Protein AF-A0AA88I809-F1 (afdb_monomer_lite)

Foldseek 3Di:
DDDPPVPVVVVVVVVVVVVVVVVVVVVVVVVVVVVVVVCCVPVVCVVVVVLVVQLVVQLVCCPPPVPDDDDSVVSSVVSPDPDDDPVVVVVVPDDPDPDDDD

Secondary structure (DSSP, 8-state):
---THHHHHHHHHHHHHHHHHHHHHHHHHHHHHHHHHHHHHHHHHHHHHHHHHHHHHHHHHHHHHS-SSS-HHHHHHHHH--SPP-HHHHHHT---------

Organism: Artemia franciscana (NCBI:txid6661)

Structure (mmCIF, N/CA/C/O backbone):
data_AF-A0AA88I809-F1
#
_entry.id   AF-A0AA88I809-F1
#
loop_
_atom_site.group_PDB
_atom_site.id
_atom_site.type_symbol
_atom_site.label_atom_id
_atom_site.label_alt_id
_atom_site.label_comp_id
_atom_site.label_asym_id
_atom_site.label_entity_id
_atom_site.label_seq_id
_atom_site.pdbx_PDB_ins_code
_atom_site.Cartn_x
_atom_site.Cartn_y
_atom_site.Cartn_z
_atom_site.occupancy
_atom_site.B_iso_or_equiv
_atom_site.auth_seq_id
_atom_site.auth_comp_id
_atom_site.auth_asym_id
_atom_site.auth_atom_id
_atom_site.pdbx_PDB_model_num
ATOM 1 N N . MET A 1 1 ? 29.921 -5.746 -65.500 1.00 41.09 1 MET A N 1
ATOM 2 C CA . MET A 1 1 ? 30.428 -5.912 -64.126 1.00 41.09 1 MET A CA 1
ATOM 3 C C . MET A 1 1 ? 30.145 -4.595 -63.419 1.00 41.09 1 MET A C 1
ATOM 5 O O . MET A 1 1 ? 30.810 -3.615 -63.719 1.00 41.09 1 MET A O 1
ATOM 9 N N . ILE A 1 2 ? 29.035 -4.519 -62.681 1.00 50.19 2 ILE A N 1
ATOM 10 C CA . ILE A 1 2 ? 28.600 -3.300 -61.972 1.00 50.19 2 ILE A CA 1
ATOM 11 C C . ILE A 1 2 ? 29.292 -3.317 -60.597 1.00 50.19 2 ILE A C 1
ATOM 13 O O . ILE A 1 2 ? 29.376 -4.405 -60.027 1.00 50.19 2 ILE A O 1
ATOM 17 N N . PRO A 1 3 ? 29.835 -2.199 -60.082 1.00 55.03 3 PRO A N 1
ATOM 18 C CA . PRO A 1 3 ? 30.629 -2.219 -58.854 1.00 55.03 3 PRO A CA 1
ATOM 19 C C . PRO A 1 3 ? 29.765 -2.504 -57.614 1.00 55.03 3 PRO A C 1
ATOM 21 O O . PRO A 1 3 ? 28.703 -1.909 -57.449 1.00 55.03 3 PRO A O 1
ATOM 24 N N . GLU A 1 4 ? 30.267 -3.365 -56.727 1.00 60.66 4 GLU A N 1
ATOM 25 C CA . GLU A 1 4 ? 29.741 -3.778 -55.404 1.00 60.66 4 GLU A CA 1
ATOM 26 C C . GLU A 1 4 ? 29.606 -2.638 -54.361 1.00 60.66 4 GLU A C 1
ATOM 28 O O . GLU A 1 4 ? 29.417 -2.877 -53.172 1.00 60.66 4 GLU A O 1
ATOM 33 N N . GLU A 1 5 ? 29.701 -1.372 -54.769 1.00 58.56 5 GLU A N 1
ATOM 34 C CA . GLU A 1 5 ? 29.817 -0.227 -53.853 1.00 58.56 5 GLU A CA 1
ATOM 35 C C . GLU A 1 5 ? 28.507 0.094 -53.106 1.00 58.56 5 GLU A C 1
ATOM 37 O O . GLU A 1 5 ? 28.514 0.617 -51.994 1.00 58.56 5 GLU A O 1
ATOM 42 N N . HIS A 1 6 ? 27.361 -0.271 -53.689 1.00 57.66 6 HIS A N 1
ATOM 43 C CA . HIS A 1 6 ? 26.043 0.018 -53.116 1.00 57.66 6 HIS A CA 1
ATOM 44 C C . HIS A 1 6 ? 25.680 -0.847 -51.898 1.00 57.66 6 HIS A C 1
ATOM 46 O O . HIS A 1 6 ? 24.825 -0.437 -51.112 1.00 57.66 6 HIS A O 1
ATOM 52 N N . SER A 1 7 ? 26.314 -2.011 -51.713 1.00 63.19 7 SER A N 1
ATOM 53 C CA . SER A 1 7 ? 25.979 -2.928 -50.611 1.00 63.19 7 SER A CA 1
ATOM 54 C C . SER A 1 7 ? 26.507 -2.432 -49.260 1.00 63.19 7 SER A C 1
ATOM 56 O O . SER A 1 7 ? 25.787 -2.469 -48.265 1.00 63.19 7 SER A O 1
ATOM 58 N N . GLY A 1 8 ? 27.730 -1.891 -49.224 1.00 71.69 8 GLY A N 1
ATOM 59 C CA . GLY A 1 8 ? 28.369 -1.460 -47.973 1.00 71.69 8 GLY A CA 1
ATOM 60 C C . GLY A 1 8 ? 27.732 -0.219 -47.340 1.00 71.69 8 GLY A C 1
ATOM 61 O O . GLY A 1 8 ? 27.717 -0.080 -46.121 1.00 71.69 8 GLY A O 1
ATOM 62 N N . LEU A 1 9 ? 27.151 0.670 -48.152 1.00 72.69 9 LEU A N 1
ATOM 63 C CA . LEU A 1 9 ? 26.453 1.858 -47.649 1.00 72.69 9 LEU A CA 1
ATOM 64 C C . LEU A 1 9 ? 25.129 1.501 -46.968 1.00 72.69 9 LEU A C 1
ATOM 66 O O . LEU A 1 9 ? 24.786 2.096 -45.950 1.00 72.69 9 LEU A O 1
ATOM 70 N N . ALA A 1 10 ? 24.394 0.527 -47.508 1.00 78.25 10 ALA A N 1
ATOM 71 C CA . ALA A 1 10 ? 23.147 0.065 -46.908 1.00 78.25 10 ALA A CA 1
ATOM 72 C C . ALA A 1 10 ? 23.398 -0.600 -45.546 1.00 78.25 10 ALA A C 1
ATOM 74 O O . ALA A 1 10 ? 22.678 -0.332 -44.589 1.00 78.25 10 ALA A O 1
ATOM 75 N N . GLU A 1 11 ? 24.454 -1.406 -45.447 1.00 78.50 11 GLU A N 1
ATOM 76 C CA . GLU A 1 11 ? 24.849 -2.078 -44.208 1.00 78.50 11 GLU A CA 1
ATOM 77 C C . GLU A 1 11 ? 25.323 -1.080 -43.140 1.00 78.50 11 GLU A C 1
ATOM 79 O O . GLU A 1 11 ? 24.888 -1.158 -41.995 1.00 78.50 11 GLU A O 1
ATOM 84 N N . ALA A 1 12 ? 26.098 -0.059 -43.526 1.00 78.12 12 ALA A N 1
ATOM 85 C CA . ALA A 1 12 ? 26.517 1.009 -42.616 1.00 78.12 12 ALA A CA 1
ATOM 86 C C . ALA A 1 12 ? 25.346 1.877 -42.113 1.00 78.12 12 ALA A C 1
ATOM 88 O O . ALA A 1 12 ? 25.343 2.305 -40.960 1.00 78.12 12 ALA A O 1
ATOM 89 N N . ILE A 1 13 ? 24.342 2.144 -42.959 1.00 78.25 13 ILE A N 1
ATOM 90 C CA . ILE A 1 13 ? 23.131 2.882 -42.559 1.00 78.25 13 ILE A CA 1
ATOM 91 C C . ILE A 1 13 ? 22.293 2.057 -41.574 1.00 78.25 13 ILE A C 1
ATOM 93 O O . ILE A 1 13 ? 21.773 2.614 -40.607 1.00 78.25 13 ILE A O 1
ATOM 97 N N . LEU A 1 14 ? 22.172 0.746 -41.803 1.00 78.31 14 LEU A N 1
ATOM 98 C CA . LEU A 1 14 ? 21.466 -0.164 -40.899 1.00 78.31 14 LEU A CA 1
ATOM 99 C C . LEU A 1 14 ? 22.172 -0.267 -39.539 1.00 78.31 14 LEU A C 1
ATOM 101 O O . LEU A 1 14 ? 21.514 -0.121 -38.513 1.00 78.31 14 LEU A O 1
ATOM 105 N N . ASP A 1 15 ? 23.498 -0.424 -39.528 1.00 78.12 15 ASP A N 1
ATOM 106 C CA . ASP A 1 15 ? 24.306 -0.511 -38.303 1.00 78.12 15 ASP A CA 1
ATOM 107 C C . ASP A 1 15 ? 24.260 0.792 -37.481 1.00 78.12 15 ASP A C 1
ATOM 109 O O . ASP A 1 15 ? 24.056 0.781 -36.265 1.00 78.12 15 ASP A O 1
ATOM 113 N N . LEU A 1 16 ? 24.334 1.948 -38.155 1.00 77.44 16 LEU A N 1
ATOM 114 C CA . LEU A 1 16 ? 24.177 3.258 -37.518 1.00 77.44 16 LEU A CA 1
ATOM 115 C C . LEU A 1 16 ? 22.780 3.432 -36.896 1.00 77.44 16 LEU A C 1
ATOM 117 O O . LEU A 1 16 ? 22.653 3.993 -35.803 1.00 77.44 16 LEU A O 1
ATOM 121 N N . GLY A 1 17 ? 21.739 2.949 -37.581 1.00 73.12 17 GLY A N 1
ATOM 122 C CA . GLY A 1 17 ? 20.364 2.945 -37.084 1.00 73.12 17 GLY A CA 1
ATOM 123 C C . GLY A 1 17 ? 20.215 2.105 -35.816 1.00 73.12 17 GLY A C 1
ATOM 124 O O . GLY A 1 17 ? 19.732 2.615 -34.805 1.00 73.12 17 GLY A O 1
ATOM 125 N N . SER A 1 18 ? 20.712 0.865 -35.833 1.00 74.31 18 SER A N 1
ATOM 126 C CA . SER A 1 18 ? 20.676 -0.040 -34.676 1.00 74.31 18 SER A CA 1
ATOM 127 C C . SER A 1 18 ? 21.429 0.518 -33.470 1.00 74.31 18 SER A C 1
ATOM 129 O O . SER A 1 18 ? 20.891 0.533 -32.365 1.00 74.31 18 SER A O 1
ATOM 131 N N . ASN A 1 19 ? 22.625 1.072 -33.677 1.00 74.81 19 ASN A N 1
ATOM 132 C CA . ASN A 1 19 ? 23.397 1.699 -32.606 1.00 74.81 19 ASN A CA 1
ATOM 133 C C . ASN A 1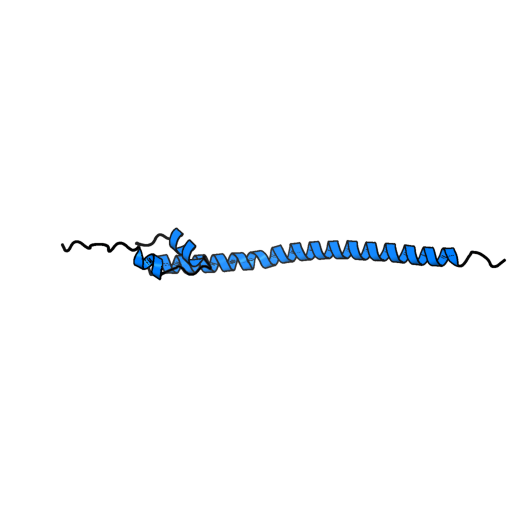 19 ? 22.620 2.868 -31.969 1.00 74.81 19 ASN A C 1
ATOM 135 O O . ASN A 1 19 ? 22.513 2.973 -30.748 1.00 74.81 19 ASN A O 1
ATOM 139 N N . THR A 1 20 ? 22.001 3.716 -32.796 1.00 79.12 20 THR A N 1
ATOM 140 C CA . THR A 1 20 ? 21.220 4.872 -32.328 1.00 79.12 20 THR A CA 1
ATOM 141 C C . THR A 1 20 ? 20.001 4.445 -31.504 1.00 79.12 20 THR A C 1
ATOM 143 O O . THR A 1 20 ? 19.711 5.051 -30.469 1.00 79.12 20 THR A O 1
ATOM 146 N N . GLU A 1 21 ? 19.300 3.391 -31.922 1.00 80.69 21 GLU A N 1
ATOM 147 C CA . GLU A 1 21 ? 18.160 2.839 -31.184 1.00 80.69 21 GLU A CA 1
ATOM 148 C C . GLU A 1 21 ? 18.572 2.286 -29.814 1.00 80.69 21 GLU A C 1
ATOM 150 O O . GLU A 1 21 ? 17.894 2.550 -28.817 1.00 80.69 21 GLU A O 1
ATOM 155 N N . GLU A 1 22 ? 19.706 1.589 -29.729 1.00 85.50 22 GLU A N 1
ATOM 156 C CA . GLU A 1 22 ? 20.236 1.063 -28.466 1.00 85.50 22 GLU A CA 1
ATOM 157 C C . GLU A 1 22 ? 20.573 2.181 -27.466 1.00 85.50 22 GLU A C 1
ATOM 159 O O . GLU A 1 22 ? 20.199 2.098 -26.290 1.00 85.50 22 GLU A O 1
ATOM 164 N N . TRP A 1 23 ? 21.198 3.275 -27.920 1.00 81.81 23 TRP A N 1
ATOM 165 C CA . TRP A 1 23 ? 21.464 4.446 -27.072 1.00 81.81 23 TRP A CA 1
ATOM 166 C C . TRP A 1 23 ? 20.186 5.107 -26.563 1.00 81.81 23 TRP A C 1
ATOM 168 O O . TRP A 1 23 ? 20.103 5.474 -25.386 1.00 81.81 23 TRP A O 1
ATOM 178 N N . ILE A 1 24 ? 19.177 5.244 -27.428 1.00 87.44 24 ILE A N 1
ATOM 179 C CA . ILE A 1 24 ? 17.880 5.816 -27.053 1.00 87.44 24 ILE A CA 1
ATOM 180 C C . ILE A 1 24 ? 17.208 4.940 -25.995 1.00 87.44 24 ILE A C 1
ATOM 182 O O . ILE A 1 24 ? 16.698 5.465 -25.001 1.00 87.44 24 ILE A O 1
ATOM 186 N N . GLN A 1 25 ? 17.226 3.616 -26.164 1.00 87.31 25 GLN A N 1
ATOM 187 C CA . GLN A 1 25 ? 16.662 2.692 -25.181 1.00 87.31 25 GLN A CA 1
ATOM 188 C C . GLN A 1 25 ? 17.393 2.773 -23.839 1.00 87.31 25 GLN A C 1
ATOM 190 O O . GLN A 1 25 ? 16.741 2.845 -22.794 1.00 87.31 25 GLN A O 1
ATOM 195 N N . PHE A 1 26 ? 18.727 2.822 -23.853 1.00 87.44 26 PHE A N 1
ATOM 196 C CA . PHE A 1 26 ? 19.536 2.948 -22.644 1.00 87.44 26 PHE A CA 1
ATOM 197 C C . PHE A 1 26 ? 19.240 4.245 -21.875 1.00 87.44 26 PHE A C 1
ATOM 199 O O . PHE A 1 26 ? 18.958 4.204 -20.673 1.00 87.44 26 PHE A O 1
ATOM 206 N N . GLU A 1 27 ? 19.243 5.395 -22.554 1.00 90.56 27 GLU A N 1
ATOM 207 C CA . GLU A 1 27 ? 18.948 6.678 -21.905 1.00 90.56 27 GLU A CA 1
ATOM 208 C C . GLU A 1 27 ? 17.486 6.772 -21.447 1.00 90.56 27 GLU A C 1
ATOM 210 O O . GLU A 1 27 ? 17.211 7.282 -20.360 1.00 90.56 27 GLU A O 1
ATOM 215 N N . THR A 1 28 ? 16.544 6.190 -22.193 1.00 88.56 28 THR A N 1
ATOM 216 C CA . THR A 1 28 ? 15.134 6.122 -21.774 1.00 88.56 28 THR A CA 1
ATOM 217 C C . THR A 1 28 ? 14.964 5.271 -20.516 1.00 88.56 28 THR A C 1
ATOM 219 O O . THR A 1 28 ? 14.296 5.693 -19.570 1.00 88.56 28 THR A O 1
ATOM 222 N N . ALA A 1 29 ? 15.600 4.097 -20.453 1.00 90.19 29 ALA A N 1
ATOM 223 C CA . ALA A 1 29 ? 15.550 3.221 -19.283 1.00 90.19 29 ALA A CA 1
ATOM 224 C C . ALA A 1 29 ? 16.151 3.897 -18.039 1.00 90.19 29 ALA A C 1
ATOM 226 O O . ALA A 1 29 ? 15.602 3.811 -16.936 1.00 90.19 29 ALA A O 1
ATOM 227 N N . LYS A 1 30 ? 17.254 4.627 -18.218 1.00 92.00 30 LYS A N 1
ATOM 228 C CA . LYS A 1 30 ? 17.906 5.404 -17.161 1.00 92.00 30 LYS A CA 1
ATOM 229 C C . LYS A 1 30 ? 17.036 6.568 -16.682 1.00 92.00 30 LYS A C 1
ATOM 231 O O . LYS A 1 30 ? 16.860 6.732 -15.474 1.00 92.00 30 LYS A O 1
ATOM 236 N N . ALA A 1 31 ? 16.447 7.333 -17.599 1.00 91.50 31 ALA A N 1
ATOM 237 C CA . ALA A 1 31 ? 15.533 8.423 -17.269 1.00 91.50 31 ALA A CA 1
ATOM 238 C C . ALA A 1 31 ? 14.283 7.918 -16.527 1.00 91.50 31 ALA A C 1
ATOM 240 O O . ALA A 1 31 ? 13.887 8.507 -15.519 1.00 91.50 31 ALA A O 1
ATOM 241 N N . LEU A 1 32 ? 13.708 6.791 -16.964 1.00 93.25 32 LEU A N 1
ATOM 242 C CA . LEU A 1 32 ? 12.569 6.148 -16.302 1.00 93.25 32 LEU A CA 1
ATOM 243 C C . LEU A 1 32 ? 12.912 5.742 -14.863 1.00 93.25 32 LEU A C 1
ATOM 245 O O . LEU A 1 32 ? 12.125 5.988 -13.950 1.00 93.25 32 LEU A O 1
ATOM 249 N N . LYS A 1 33 ? 14.097 5.159 -14.644 1.00 94.19 33 LYS A N 1
ATOM 250 C CA . LYS A 1 33 ? 14.554 4.764 -13.306 1.00 94.19 33 LYS A CA 1
ATOM 251 C C . LYS A 1 33 ? 14.657 5.966 -12.363 1.00 94.19 33 LYS A C 1
ATOM 253 O O . LYS A 1 33 ? 14.143 5.912 -11.249 1.00 94.19 33 LYS A O 1
ATOM 258 N N . ILE A 1 34 ? 15.258 7.063 -12.821 1.00 93.81 34 ILE A N 1
ATOM 259 C CA . ILE A 1 34 ? 15.390 8.297 -12.030 1.00 93.81 34 ILE A CA 1
ATOM 260 C C . ILE A 1 34 ? 14.008 8.884 -11.715 1.00 93.81 34 ILE A C 1
ATOM 262 O O . ILE A 1 34 ? 13.725 9.234 -10.570 1.00 93.81 34 ILE A O 1
ATOM 266 N N . ALA A 1 35 ? 13.123 8.953 -12.713 1.00 92.62 35 ALA A N 1
ATOM 267 C CA . ALA A 1 35 ? 11.764 9.448 -12.527 1.00 92.62 35 ALA A CA 1
ATOM 268 C C . ALA A 1 35 ? 10.973 8.592 -11.525 1.00 92.62 35 ALA A C 1
ATOM 270 O O . ALA A 1 35 ? 10.260 9.138 -10.684 1.00 92.62 35 ALA A O 1
ATOM 271 N N . HIS A 1 36 ? 11.130 7.267 -11.575 1.00 93.19 36 HIS A N 1
ATOM 272 C CA . HIS A 1 36 ? 10.518 6.347 -10.622 1.00 93.19 36 HIS A CA 1
ATOM 273 C C . HIS A 1 36 ? 11.012 6.593 -9.191 1.00 93.19 36 HIS A C 1
ATOM 275 O O . HIS A 1 36 ? 10.196 6.754 -8.286 1.00 93.19 36 HIS A O 1
ATOM 281 N N . GLU A 1 37 ? 12.327 6.679 -8.979 1.00 93.88 37 GLU A N 1
ATOM 282 C CA . GLU A 1 37 ? 12.908 6.938 -7.656 1.00 93.88 37 GLU A CA 1
ATOM 283 C C . GLU A 1 37 ? 12.425 8.274 -7.069 1.00 93.88 37 GLU A C 1
ATOM 285 O O . GLU A 1 37 ? 12.061 8.350 -5.894 1.00 93.88 37 GLU A O 1
ATOM 290 N N . GLU A 1 38 ? 12.359 9.323 -7.888 1.00 93.94 38 GLU A N 1
ATOM 291 C CA . GLU A 1 38 ? 11.867 10.637 -7.469 1.00 93.94 38 GLU A CA 1
ATOM 292 C C . GLU A 1 38 ? 10.359 10.649 -7.194 1.00 93.94 38 GLU A C 1
ATOM 294 O O . GLU A 1 38 ? 9.913 11.262 -6.221 1.00 93.94 38 GLU A O 1
ATOM 299 N N . ALA A 1 39 ? 9.568 9.951 -8.012 1.00 89.94 39 ALA A N 1
ATOM 300 C CA . ALA A 1 39 ? 8.137 9.792 -7.785 1.00 89.94 39 ALA A CA 1
ATOM 301 C C . ALA A 1 39 ? 7.868 9.043 -6.476 1.00 89.94 39 ALA A C 1
ATOM 303 O O . ALA A 1 39 ? 7.035 9.481 -5.690 1.00 89.94 39 ALA A O 1
ATOM 304 N N . VAL A 1 40 ? 8.613 7.972 -6.190 1.00 86.38 40 VAL A N 1
ATOM 305 C CA . VAL A 1 40 ? 8.517 7.237 -4.923 1.00 86.38 40 VAL A CA 1
ATOM 306 C C . VAL A 1 40 ? 8.864 8.148 -3.746 1.00 86.38 40 VAL A C 1
ATOM 308 O O . VAL A 1 40 ? 8.059 8.281 -2.829 1.00 86.38 40 VAL A O 1
ATOM 311 N N . LYS A 1 41 ? 10.002 8.853 -3.775 1.00 86.31 41 LYS A N 1
ATOM 312 C CA . LYS A 1 41 ? 10.389 9.768 -2.683 1.00 86.31 41 LYS A CA 1
ATOM 313 C C . LYS A 1 41 ? 9.341 10.844 -2.411 1.00 86.31 41 LYS A C 1
ATOM 315 O O . LYS A 1 41 ? 9.126 11.199 -1.257 1.00 86.31 41 LYS A O 1
ATOM 320 N N . LYS A 1 42 ? 8.709 11.375 -3.462 1.00 85.12 42 LYS A N 1
ATOM 321 C CA . LYS A 1 42 ? 7.726 12.456 -3.338 1.00 85.12 42 LYS A CA 1
ATOM 322 C C . LYS A 1 42 ? 6.352 11.945 -2.944 1.00 85.12 42 LYS A C 1
ATOM 324 O O . LYS A 1 42 ? 5.748 12.546 -2.074 1.00 85.12 42 LYS A O 1
ATOM 329 N N . LEU A 1 43 ? 5.859 10.864 -3.548 1.00 82.69 43 LEU A N 1
ATOM 330 C CA . LEU A 1 43 ? 4.479 10.390 -3.384 1.00 82.69 43 LEU A CA 1
ATOM 331 C C . LEU A 1 43 ? 4.288 9.482 -2.165 1.00 82.69 43 LEU A C 1
ATOM 333 O O . LEU A 1 43 ? 3.223 9.496 -1.549 1.00 82.69 43 LEU A O 1
ATOM 337 N N . LEU A 1 44 ? 5.307 8.708 -1.790 1.00 80.50 44 LEU A N 1
ATOM 338 C CA . LEU A 1 44 ? 5.205 7.729 -0.707 1.00 80.50 44 LEU A CA 1
ATOM 339 C C . LEU A 1 44 ? 4.940 8.378 0.668 1.00 80.50 44 LEU A C 1
ATOM 341 O O . LEU A 1 44 ? 4.067 7.875 1.377 1.00 80.50 44 LEU A O 1
ATOM 345 N N . PRO A 1 45 ? 5.553 9.530 1.024 1.00 73.88 45 PRO A N 1
ATOM 346 C CA . PRO A 1 45 ? 5.201 10.273 2.233 1.00 73.88 45 PRO A CA 1
ATOM 347 C C . PRO A 1 45 ? 3.746 10.748 2.273 1.00 73.88 45 PRO A C 1
ATOM 349 O O . PRO A 1 45 ? 3.174 10.812 3.357 1.00 73.88 45 PRO A O 1
ATOM 352 N N . PHE A 1 46 ? 3.114 11.065 1.135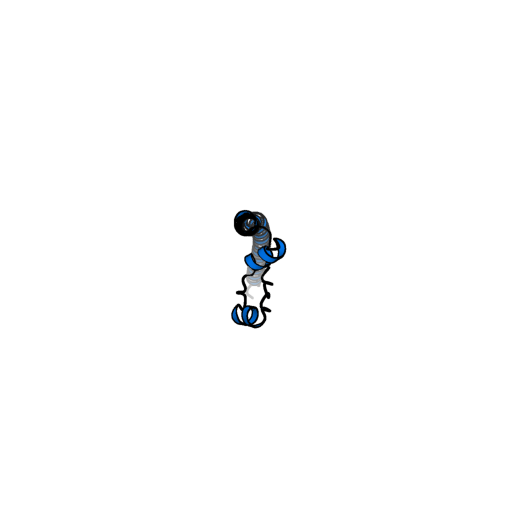 1.00 66.81 46 PHE A N 1
ATOM 353 C CA . PHE A 1 46 ? 1.708 11.494 1.128 1.00 66.81 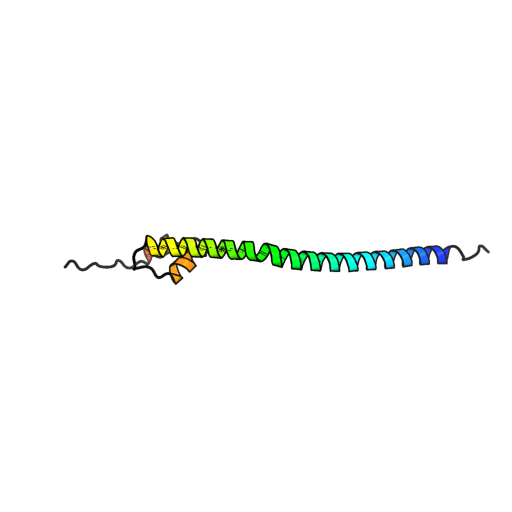46 PHE A CA 1
ATOM 354 C C . PHE A 1 46 ? 0.769 10.343 1.487 1.00 66.81 46 PHE A C 1
ATOM 356 O O . PHE A 1 46 ? -0.124 10.512 2.316 1.00 66.81 46 PHE A O 1
ATOM 363 N N . GLY A 1 47 ? 0.995 9.161 0.905 1.00 69.12 47 GLY A N 1
ATOM 364 C CA . GLY A 1 47 ? 0.199 7.974 1.219 1.00 69.12 47 GLY A CA 1
ATOM 365 C C . GLY A 1 47 ? 0.344 7.554 2.682 1.00 69.12 47 GLY A C 1
ATOM 366 O O . GLY A 1 47 ? -0.650 7.276 3.352 1.00 69.12 47 GLY A O 1
ATOM 367 N N . THR A 1 48 ? 1.571 7.563 3.206 1.00 67.00 48 THR A N 1
ATOM 368 C CA . THR A 1 48 ? 1.823 7.172 4.598 1.00 67.00 48 THR A CA 1
ATOM 369 C C . THR A 1 48 ? 1.318 8.219 5.586 1.00 67.00 48 THR A C 1
ATOM 371 O O . THR A 1 48 ? 0.657 7.849 6.553 1.00 67.00 48 THR A O 1
ATOM 374 N N . THR A 1 49 ? 1.532 9.514 5.335 1.00 70.31 49 THR A N 1
ATOM 375 C CA . THR A 1 49 ? 1.036 10.594 6.209 1.00 70.31 49 THR A CA 1
ATOM 376 C C . THR A 1 49 ? -0.488 10.587 6.286 1.00 70.31 49 THR A C 1
ATOM 378 O O . THR A 1 49 ? -1.032 10.671 7.382 1.00 70.31 49 THR A O 1
ATOM 381 N N . CYS A 1 50 ? -1.186 10.376 5.165 1.00 68.94 50 CYS A N 1
ATOM 382 C CA . CYS A 1 50 ? -2.647 10.271 5.154 1.00 68.94 50 CYS A CA 1
ATOM 383 C C . CYS A 1 50 ? -3.158 9.119 6.038 1.00 68.94 50 CYS A C 1
ATOM 385 O O . CYS A 1 50 ? -4.132 9.282 6.774 1.00 6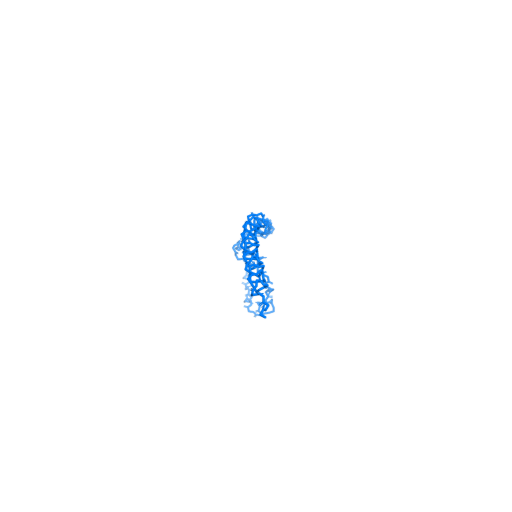8.94 50 CYS A O 1
ATOM 387 N N . LEU A 1 51 ? -2.482 7.966 6.018 1.00 72.31 51 LEU A N 1
ATOM 388 C CA . LEU A 1 51 ? -2.811 6.846 6.904 1.00 72.31 51 LEU A CA 1
ATOM 389 C C . LEU A 1 51 ? -2.537 7.187 8.374 1.00 72.31 51 LEU A C 1
ATOM 391 O O . LEU A 1 51 ? -3.375 6.905 9.225 1.00 72.31 51 LEU A O 1
ATOM 395 N N . TYR A 1 52 ? -1.416 7.844 8.683 1.00 75.06 52 TYR A N 1
ATOM 396 C CA . TYR A 1 52 ? -1.115 8.288 10.049 1.00 75.06 52 TYR A CA 1
ATOM 397 C C . TYR A 1 52 ? -2.116 9.327 10.569 1.00 75.06 52 TYR A C 1
ATOM 399 O O . TYR A 1 52 ? -2.525 9.243 11.725 1.00 75.06 52 TYR A O 1
ATOM 407 N N . GLU A 1 53 ? -2.555 10.268 9.735 1.00 78.50 53 GLU A N 1
ATOM 408 C CA . GLU A 1 53 ? -3.578 11.255 10.092 1.00 78.50 53 GLU A CA 1
ATOM 409 C C . GLU A 1 53 ? -4.933 10.594 10.372 1.00 78.50 53 GLU A C 1
ATOM 411 O O . GLU A 1 53 ? -5.616 10.955 11.336 1.00 78.50 53 GLU A O 1
ATOM 416 N N . GLN A 1 54 ? -5.303 9.574 9.592 1.00 79.12 54 GLN A N 1
ATOM 417 C CA . GLN A 1 54 ? -6.506 8.772 9.831 1.00 79.12 54 GLN A CA 1
ATOM 418 C C . GLN A 1 54 ? -6.390 7.934 11.112 1.00 79.12 54 GLN A C 1
ATOM 420 O O . GLN A 1 54 ? -7.317 7.936 11.930 1.00 79.12 54 GLN A O 1
ATOM 425 N N . CYS A 1 55 ? -5.246 7.278 11.341 1.00 75.69 55 CYS A N 1
ATOM 426 C CA . CYS A 1 55 ? -4.940 6.570 12.588 1.00 75.69 55 CYS A CA 1
ATOM 427 C C . CYS A 1 55 ? -5.071 7.499 13.794 1.00 75.69 55 CYS A C 1
ATOM 429 O O . CYS A 1 55 ? -5.759 7.178 14.761 1.00 75.69 55 CYS A O 1
ATOM 431 N N . PHE A 1 56 ? -4.421 8.663 13.734 1.00 78.88 56 PHE A N 1
ATOM 432 C CA . PHE A 1 56 ? -4.390 9.629 14.825 1.00 78.88 56 PHE A CA 1
ATOM 433 C C . PHE A 1 56 ? -5.782 10.185 15.118 1.00 78.88 56 PHE A C 1
ATOM 435 O O . PHE A 1 56 ? -6.201 10.223 16.274 1.00 78.88 56 PHE A O 1
ATOM 442 N N . SER A 1 57 ? -6.532 10.548 14.078 1.00 81.44 57 SER A N 1
ATOM 443 C CA . SER A 1 57 ? -7.912 11.024 14.212 1.00 81.44 57 SER A CA 1
ATOM 444 C C . SER A 1 57 ? -8.815 9.964 14.845 1.00 81.44 57 SER A C 1
ATOM 446 O O . SER A 1 57 ? -9.604 10.265 15.745 1.00 81.44 57 SER A O 1
ATOM 448 N N . THR A 1 58 ? -8.656 8.704 14.434 1.00 77.69 58 THR A N 1
ATOM 449 C CA . THR A 1 58 ? -9.399 7.577 15.007 1.00 77.69 58 THR A CA 1
ATOM 450 C C . THR A 1 58 ? -9.022 7.366 16.473 1.00 77.69 58 THR A C 1
ATOM 452 O O . THR A 1 58 ? -9.906 7.316 17.330 1.00 77.69 58 THR A O 1
ATOM 455 N N . LEU A 1 59 ? -7.726 7.312 16.792 1.00 78.81 59 LEU A N 1
ATOM 456 C CA . LEU A 1 59 ? -7.220 7.163 18.158 1.00 78.81 59 LEU A CA 1
ATOM 457 C C . LEU A 1 59 ? -7.714 8.288 19.074 1.00 78.81 59 LEU A C 1
ATOM 459 O O . LEU A 1 59 ? -8.162 8.029 20.193 1.00 78.81 59 LEU A O 1
ATOM 463 N N . MET A 1 60 ? -7.688 9.533 18.597 1.00 77.56 60 MET A N 1
ATOM 464 C CA . MET A 1 60 ? -8.188 10.689 19.338 1.00 77.56 60 MET A CA 1
ATOM 465 C C . MET A 1 60 ? -9.694 10.566 19.607 1.00 77.56 60 MET A C 1
ATOM 467 O O . MET A 1 60 ? -10.143 10.829 20.725 1.00 77.56 60 MET A O 1
ATOM 471 N N . ASN A 1 61 ? -10.480 10.102 18.632 1.00 74.44 61 ASN A N 1
ATOM 472 C CA . ASN A 1 61 ? -11.916 9.866 18.797 1.00 74.44 61 ASN A CA 1
ATOM 473 C C . ASN A 1 61 ? -12.208 8.739 19.808 1.00 74.44 61 ASN A C 1
ATOM 475 O O . ASN A 1 61 ? -13.054 8.907 20.688 1.00 74.44 61 ASN A O 1
ATOM 479 N N . ILE A 1 62 ? -11.465 7.627 19.747 1.00 71.06 62 ILE A N 1
ATOM 480 C CA . ILE A 1 62 ? -11.567 6.515 20.708 1.00 71.06 62 ILE A CA 1
ATOM 481 C C . ILE A 1 62 ? -11.255 7.014 22.124 1.00 71.06 62 ILE A C 1
ATOM 483 O O . ILE A 1 62 ? -12.054 6.816 23.037 1.00 71.06 62 ILE A O 1
ATOM 487 N N . LYS A 1 63 ? -10.135 7.726 22.301 1.00 69.38 63 LYS A N 1
ATOM 488 C CA . LYS A 1 63 ? -9.665 8.212 23.607 1.00 69.38 63 LYS A CA 1
ATOM 489 C C . LYS A 1 63 ? -10.595 9.255 24.236 1.00 69.38 63 LYS A C 1
ATOM 491 O O . LYS A 1 63 ? -10.720 9.298 25.458 1.00 69.38 63 LYS A O 1
ATOM 496 N N . THR A 1 64 ? -11.228 10.109 23.430 1.00 68.00 64 THR A N 1
ATOM 497 C CA . THR A 1 64 ? -12.038 11.236 23.930 1.00 68.00 64 THR A CA 1
ATOM 498 C C . THR A 1 64 ? -13.521 10.906 24.103 1.00 68.00 64 THR A C 1
ATOM 500 O O . THR A 1 64 ? -14.130 11.400 25.053 1.00 68.00 64 THR A O 1
ATOM 503 N N . LYS A 1 65 ? -14.112 10.068 23.235 1.00 64.12 65 LYS A N 1
ATOM 504 C CA . LYS A 1 65 ? -15.554 9.754 23.270 1.00 64.12 65 LYS A CA 1
ATOM 505 C C . LYS A 1 65 ? -15.878 8.386 23.867 1.00 64.12 65 LYS A C 1
ATOM 507 O O . LYS A 1 65 ? -16.836 8.276 24.629 1.00 64.12 65 LYS A O 1
ATOM 512 N N . ASN A 1 66 ? -15.068 7.362 23.602 1.00 61.00 66 ASN A N 1
ATOM 513 C CA . ASN A 1 66 ? -15.288 6.014 24.130 1.00 61.00 66 ASN A CA 1
ATOM 514 C C . ASN A 1 66 ? -14.507 5.825 25.438 1.00 61.00 66 ASN A C 1
ATOM 516 O O . ASN A 1 66 ? -13.459 5.187 25.479 1.00 61.00 66 ASN A O 1
ATOM 520 N N . ARG A 1 67 ? -15.011 6.414 26.531 1.00 52.78 67 ARG A N 1
ATOM 521 C CA . ARG A 1 67 ? -14.383 6.356 27.863 1.00 52.78 67 ARG A CA 1
ATOM 522 C C . ARG A 1 67 ? -14.018 4.913 28.278 1.00 52.78 67 ARG A C 1
ATOM 524 O O . ARG A 1 67 ? -14.881 4.098 28.587 1.00 52.78 67 ARG A O 1
ATOM 531 N N . ASN A 1 68 ? -12.712 4.653 28.350 1.00 55.69 68 ASN A N 1
ATOM 532 C CA . ASN A 1 68 ? -12.010 3.723 29.247 1.00 55.69 68 ASN A CA 1
ATOM 533 C C . ASN A 1 68 ? -12.307 2.205 29.200 1.00 55.69 68 ASN A C 1
ATOM 535 O O . ASN A 1 68 ? -11.785 1.487 30.049 1.00 55.69 68 ASN A O 1
ATOM 539 N N . ARG A 1 69 ? -13.112 1.686 28.260 1.00 62.88 69 ARG A N 1
ATOM 540 C CA . ARG A 1 69 ? -13.403 0.230 28.168 1.00 62.88 69 ARG A CA 1
ATOM 541 C C . ARG A 1 69 ? -12.924 -0.458 26.890 1.00 62.88 69 ARG A C 1
ATOM 543 O O . ARG A 1 69 ? -13.010 -1.678 26.813 1.00 62.88 69 ARG A O 1
ATOM 550 N N . LEU A 1 70 ? -12.451 0.296 25.901 1.00 65.88 70 LEU A N 1
ATOM 551 C CA . LEU A 1 70 ? -11.989 -0.250 24.627 1.00 65.88 70 LEU A CA 1
ATOM 552 C C . LEU A 1 70 ? -10.468 -0.150 24.530 1.00 65.88 70 LEU A C 1
ATOM 554 O O . LEU A 1 70 ? -9.892 0.898 24.825 1.00 65.88 70 LEU A O 1
ATOM 558 N N . ASN A 1 71 ? -9.831 -1.248 24.127 1.00 73.19 71 ASN A N 1
ATOM 559 C CA . ASN A 1 71 ? -8.403 -1.279 23.851 1.00 73.19 71 ASN A CA 1
ATOM 560 C C . ASN A 1 71 ? -8.114 -0.438 22.596 1.00 73.19 71 ASN A C 1
ATOM 562 O O . ASN A 1 71 ? -8.793 -0.575 21.576 1.00 73.19 71 ASN A O 1
ATOM 566 N N . ALA A 1 72 ? -7.132 0.457 22.690 1.00 70.31 72 ALA A N 1
ATOM 567 C CA . ALA A 1 72 ? -6.761 1.349 21.599 1.00 70.31 72 ALA A CA 1
ATOM 568 C C . ALA A 1 72 ? -6.216 0.585 20.382 1.00 70.31 72 ALA A C 1
ATOM 570 O O . ALA A 1 72 ? -6.550 0.950 19.258 1.00 70.31 72 ALA A O 1
ATOM 571 N N . GLU A 1 73 ? -5.440 -0.477 20.607 1.00 75.12 73 GLU A N 1
ATOM 572 C CA . GLU A 1 73 ? -4.839 -1.298 19.551 1.00 75.12 73 GLU A CA 1
ATOM 573 C C . GLU A 1 73 ? -5.924 -1.971 18.704 1.00 75.12 73 GLU A C 1
ATOM 575 O O . GLU A 1 73 ? -6.002 -1.752 17.495 1.00 75.12 73 GLU A O 1
ATOM 580 N N . ASP A 1 74 ? -6.845 -2.684 19.361 1.00 74.81 74 ASP A N 1
ATOM 581 C CA . ASP A 1 74 ? -7.951 -3.383 18.697 1.00 74.81 74 ASP A CA 1
ATOM 582 C C . ASP A 1 74 ? -8.819 -2.414 17.880 1.00 74.81 74 ASP A C 1
ATOM 584 O O . ASP A 1 74 ? -9.257 -2.715 16.769 1.00 74.81 74 ASP A O 1
ATOM 588 N N . CYS A 1 75 ? -9.055 -1.210 18.406 1.00 72.50 75 CYS A N 1
ATOM 589 C CA . CYS A 1 75 ? -9.862 -0.211 17.716 1.00 72.50 75 CYS A CA 1
ATOM 590 C C . CYS A 1 75 ? -9.146 0.402 16.505 1.00 72.50 75 CYS A C 1
ATOM 592 O O . CYS A 1 75 ? -9.798 0.664 15.495 1.00 72.50 75 CYS A O 1
ATOM 594 N N . ILE A 1 76 ? -7.829 0.623 16.579 1.00 75.19 76 ILE A N 1
ATOM 595 C CA . ILE A 1 76 ? -7.033 1.070 15.427 1.00 75.19 76 ILE A CA 1
ATOM 596 C C . ILE A 1 76 ? -7.032 -0.017 14.351 1.00 75.19 76 ILE A C 1
ATOM 598 O O . ILE A 1 76 ? -7.268 0.282 13.183 1.00 75.19 76 ILE A O 1
ATOM 602 N N . GLN A 1 77 ? -6.845 -1.281 14.734 1.00 79.00 77 GLN A N 1
ATOM 603 C CA . GLN A 1 77 ? -6.870 -2.401 13.797 1.00 79.00 77 GLN A CA 1
ATOM 604 C C . GLN A 1 77 ? -8.221 -2.512 13.072 1.00 79.00 77 GLN A C 1
ATOM 606 O O . GLN A 1 77 ? -8.258 -2.737 11.861 1.00 79.00 77 GLN A O 1
ATOM 611 N N . ILE A 1 78 ? -9.331 -2.296 13.787 1.00 75.25 78 ILE A N 1
ATOM 612 C CA . ILE A 1 78 ? -10.674 -2.245 13.191 1.00 75.25 78 ILE A CA 1
ATOM 613 C C . ILE A 1 78 ? -10.836 -1.027 12.268 1.00 75.25 78 ILE A C 1
ATOM 615 O O . ILE A 1 78 ? -11.433 -1.138 11.203 1.00 75.25 78 ILE A O 1
ATOM 619 N N . ALA A 1 79 ? -10.314 0.138 12.646 1.00 74.00 79 ALA A N 1
ATOM 620 C CA . ALA A 1 79 ? -10.445 1.349 11.839 1.00 74.00 79 ALA A CA 1
ATOM 621 C C . ALA A 1 79 ? -9.611 1.315 10.549 1.00 74.00 79 ALA A C 1
ATOM 623 O O . ALA A 1 79 ? -10.001 1.918 9.553 1.00 74.00 79 ALA A O 1
ATOM 624 N N . LEU A 1 80 ? -8.477 0.610 10.562 1.00 75.44 80 LEU A N 1
ATOM 625 C CA . LEU A 1 80 ? -7.602 0.455 9.400 1.00 75.44 80 LEU A CA 1
ATOM 626 C C . LEU A 1 80 ? -7.990 -0.708 8.492 1.00 75.44 80 LEU A C 1
ATOM 628 O O . LEU A 1 80 ? -7.506 -0.781 7.360 1.00 75.44 80 LEU A O 1
ATOM 632 N N . THR A 1 81 ? -8.836 -1.631 8.956 1.00 80.69 81 THR A N 1
ATOM 633 C CA . THR A 1 81 ? -9.293 -2.711 8.087 1.00 80.69 81 THR A CA 1
ATOM 634 C C . THR A 1 81 ? -10.272 -2.180 7.047 1.00 80.69 81 THR A C 1
ATOM 636 O O . THR A 1 81 ? -11.250 -1.501 7.346 1.00 80.69 81 THR A O 1
ATOM 639 N N . SER A 1 82 ? -10.036 -2.541 5.791 1.00 78.81 82 SER A N 1
ATOM 640 C CA . SER A 1 82 ? -10.978 -2.317 4.693 1.00 78.81 82 SER A CA 1
ATOM 641 C C . SER A 1 82 ? -12.106 -3.355 4.667 1.00 78.81 82 SER A C 1
ATOM 643 O O . SER A 1 82 ? -13.037 -3.243 3.871 1.00 78.81 82 SER A O 1
ATOM 645 N N . LYS A 1 83 ? -12.039 -4.381 5.528 1.00 81.38 83 LYS A N 1
ATOM 646 C CA . LYS A 1 83 ? -13.063 -5.424 5.633 1.00 81.38 83 LYS A CA 1
ATOM 647 C C . LYS A 1 83 ? -14.135 -5.024 6.638 1.00 81.38 83 LYS A C 1
ATOM 649 O O . LYS A 1 83 ? -13.840 -4.799 7.809 1.00 81.38 83 LYS A O 1
ATOM 654 N N . SER A 1 84 ? -15.392 -5.034 6.201 1.00 80.31 84 SER A N 1
ATOM 655 C CA . SER A 1 84 ? -16.537 -4.869 7.094 1.00 80.31 84 SER A CA 1
ATOM 656 C C . SER A 1 84 ? -16.639 -6.057 8.063 1.00 80.31 84 SER A C 1
ATOM 658 O O . SER A 1 84 ? -16.619 -7.206 7.603 1.00 80.31 84 SER A O 1
ATOM 660 N N . PRO A 1 85 ? -16.791 -5.828 9.378 1.00 80.44 85 PRO A N 1
ATOM 661 C CA . PRO A 1 85 ? -17.047 -6.905 10.325 1.00 80.44 85 PRO A CA 1
ATOM 662 C C . PRO A 1 85 ? -18.346 -7.635 9.972 1.00 80.44 85 PRO A C 1
ATOM 664 O O . PRO A 1 85 ? -19.341 -7.004 9.615 1.00 80.44 85 PRO A O 1
ATOM 667 N N . ASN A 1 86 ? -18.370 -8.961 10.119 1.00 87.38 86 ASN A N 1
ATOM 668 C CA . ASN A 1 86 ? -19.622 -9.712 10.052 1.00 87.38 86 ASN A CA 1
ATOM 669 C C . ASN A 1 86 ? -20.386 -9.528 11.371 1.00 87.38 86 ASN A C 1
ATOM 671 O O . ASN A 1 86 ? -20.250 -10.322 12.303 1.00 87.38 86 ASN A O 1
ATOM 675 N N . PHE A 1 87 ? -21.153 -8.442 11.456 1.00 84.25 87 PHE A N 1
ATOM 676 C CA . PHE A 1 87 ? -21.886 -8.077 12.666 1.00 84.25 87 PHE A CA 1
ATOM 677 C C . PHE A 1 87 ? -22.898 -9.140 13.090 1.00 84.25 87 PHE A C 1
ATOM 679 O O . PHE A 1 87 ? -23.036 -9.386 14.282 1.00 84.25 87 PHE A O 1
ATOM 686 N N . GLU A 1 88 ? -23.559 -9.801 12.142 1.00 87.12 88 GLU A N 1
ATOM 687 C CA . GLU A 1 88 ? -24.559 -10.828 12.438 1.00 87.12 88 GLU A CA 1
ATOM 688 C C . GLU A 1 88 ? -23.932 -12.014 13.183 1.00 87.12 88 GLU A C 1
ATOM 690 O O . GLU A 1 88 ? -24.405 -12.397 14.254 1.00 87.12 88 GLU A O 1
ATOM 695 N N . ALA A 1 89 ? -22.790 -12.505 12.692 1.00 87.06 89 ALA A N 1
ATOM 696 C CA . ALA A 1 89 ? -22.036 -13.568 13.352 1.00 87.06 89 ALA A CA 1
ATOM 697 C C . ALA A 1 89 ? -21.438 -13.129 14.701 1.00 87.06 89 ALA A C 1
ATOM 6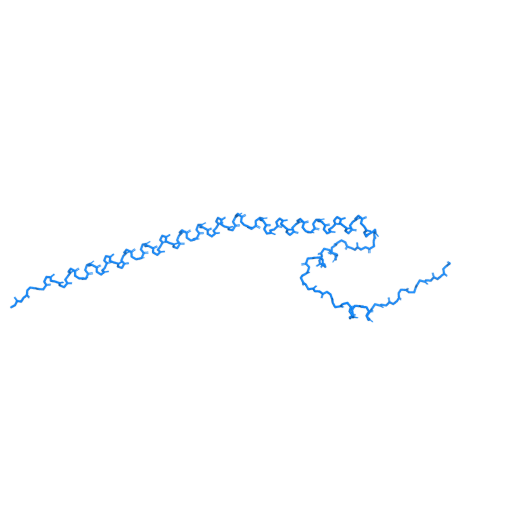99 O O . ALA A 1 89 ? -21.348 -13.923 15.636 1.00 87.06 89 ALA A O 1
ATOM 700 N N . ILE A 1 90 ? -21.005 -11.872 14.829 1.00 84.19 90 ILE A N 1
ATOM 701 C CA . ILE A 1 90 ? -20.453 -11.357 16.091 1.00 84.19 90 ILE A CA 1
ATOM 702 C C . ILE A 1 90 ? -21.552 -11.271 17.155 1.00 84.19 90 ILE A C 1
ATOM 704 O O . ILE A 1 90 ? -21.360 -11.733 18.279 1.00 84.19 90 ILE A O 1
ATOM 708 N N . VAL A 1 91 ? -22.716 -10.724 16.797 1.00 85.00 91 VAL A N 1
ATOM 709 C CA . VAL A 1 91 ? -23.857 -10.567 17.707 1.00 85.00 91 VAL A CA 1
ATOM 710 C C . VAL A 1 91 ? -24.406 -11.928 18.129 1.00 85.00 91 VAL A C 1
ATOM 712 O O . VAL A 1 91 ? -24.687 -12.116 19.311 1.00 85.00 91 VAL A O 1
ATOM 715 N N . SER A 1 92 ? -24.485 -12.903 17.216 1.00 85.38 92 SER A N 1
ATOM 716 C CA . SER A 1 92 ? -24.963 -14.253 17.546 1.00 85.38 92 SER A CA 1
ATOM 717 C C . SER A 1 92 ? -24.058 -14.995 18.537 1.00 85.38 92 SER A C 1
ATOM 719 O O . SER A 1 92 ? -24.532 -15.854 19.275 1.00 85.38 92 SER A O 1
ATOM 721 N N . ASN A 1 93 ? -22.760 -14.675 18.567 1.00 82.38 93 ASN A N 1
ATOM 722 C CA . ASN A 1 93 ? -21.779 -15.282 19.472 1.00 82.38 93 ASN A CA 1
ATOM 723 C C . ASN A 1 93 ? -21.540 -14.466 20.754 1.00 82.38 93 ASN A C 1
ATOM 725 O O . ASN A 1 93 ? -20.778 -14.890 21.630 1.00 82.38 93 ASN A O 1
ATOM 729 N N . MET A 1 94 ? -22.174 -13.299 20.893 1.00 80.19 94 MET A N 1
ATOM 730 C CA . MET A 1 94 ? -21.979 -12.435 22.049 1.00 80.19 94 MET A CA 1
ATOM 731 C C . MET A 1 94 ? -22.710 -13.020 23.264 1.00 80.19 94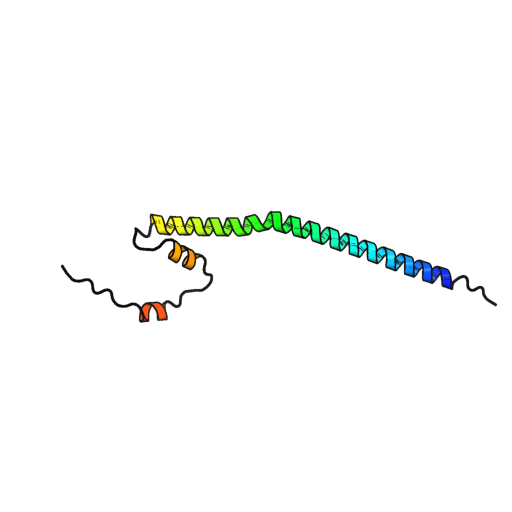 MET A C 1
ATOM 733 O O . MET A 1 94 ? -23.937 -12.999 23.350 1.00 80.19 94 MET A O 1
ATOM 737 N N . LYS A 1 95 ? -21.957 -13.552 24.236 1.00 73.00 95 LYS A N 1
ATOM 738 C CA . LYS A 1 95 ? -22.537 -14.017 25.505 1.00 73.00 95 LYS A CA 1
ATOM 739 C C . LYS A 1 95 ? -23.151 -12.822 26.235 1.00 73.00 95 LYS A C 1
ATOM 741 O O . LYS A 1 95 ? -22.465 -11.828 26.476 1.00 73.00 95 LYS A O 1
ATOM 746 N N . GLN A 1 96 ? -24.432 -12.917 26.592 1.00 65.38 96 GLN A N 1
ATOM 747 C CA . GLN A 1 96 ? -25.100 -11.892 27.389 1.00 65.38 96 GLN A CA 1
ATOM 748 C C . GLN A 1 96 ? -24.343 -11.708 28.707 1.00 65.38 96 GLN A C 1
ATOM 750 O O . GLN A 1 96 ? -24.194 -12.640 29.498 1.00 65.38 96 GLN A O 1
ATOM 755 N N . HIS A 1 97 ? -23.847 -10.496 28.940 1.00 59.97 97 HIS A N 1
ATOM 756 C CA . HIS A 1 97 ? -23.259 -10.136 30.218 1.00 59.97 97 HIS A CA 1
ATOM 757 C C . HIS A 1 97 ? -24.411 -10.064 31.229 1.00 59.97 97 HIS A C 1
ATOM 759 O O . HIS A 1 97 ? -25.177 -9.100 31.231 1.00 59.97 97 HIS A O 1
ATOM 765 N N . HIS A 1 98 ? -24.583 -11.099 32.054 1.00 59.62 98 HIS A N 1
ATOM 766 C CA . HIS A 1 98 ? -25.521 -11.043 33.170 1.00 59.62 98 HIS A CA 1
ATOM 767 C C . HIS A 1 98 ? -25.020 -9.972 34.142 1.00 59.62 98 HIS A C 1
ATOM 769 O O . HIS A 1 98 ? -24.058 -10.179 34.879 1.00 59.62 98 HIS A O 1
ATOM 775 N N . PHE A 1 99 ? -25.637 -8.795 34.114 1.00 59.34 99 PHE A N 1
ATOM 776 C CA . PHE A 1 99 ? -25.467 -7.829 35.187 1.00 59.34 99 PHE A CA 1
ATOM 777 C C . PHE A 1 99 ? -26.194 -8.382 36.410 1.00 59.34 99 PHE A C 1
ATOM 779 O O . PHE A 1 99 ? -27.418 -8.519 36.403 1.00 59.34 99 PHE A O 1
ATOM 786 N N . SER A 1 100 ? -25.432 -8.738 37.444 1.00 60.88 100 SER A N 1
ATOM 787 C CA . SER A 1 100 ? -26.012 -9.038 38.748 1.00 60.88 100 SER A CA 1
ATOM 788 C C . SER A 1 100 ? -26.655 -7.757 39.278 1.00 60.88 100 SER A C 1
ATOM 790 O O . SER A 1 100 ? -25.985 -6.727 39.361 1.00 60.88 100 SER A O 1
ATOM 792 N N . LYS A 1 101 ? -27.956 -7.796 39.577 1.00 53.72 101 LYS A N 1
ATOM 793 C CA . LYS A 1 101 ? -28.637 -6.700 40.274 1.00 53.72 101 LYS A CA 1
ATOM 794 C C . LYS A 1 101 ? -28.152 -6.709 41.724 1.00 53.72 101 LYS A C 1
ATOM 796 O O . LYS A 1 101 ? -28.510 -7.619 42.466 1.00 53.72 101 LYS A O 1
ATOM 801 N N . THR A 1 102 ? -27.327 -5.734 42.088 1.00 56.56 102 THR A N 1
ATOM 802 C CA . THR A 1 102 ? -27.089 -5.327 43.482 1.00 56.56 102 THR A CA 1
ATOM 803 C C . THR A 1 102 ? -28.010 -4.176 43.828 1.00 56.56 102 THR A C 1
ATOM 805 O O . THR A 1 102 ? -28.082 -3.255 42.981 1.00 56.56 102 THR A O 1
#

pLDDT: mean 75.9, std 11.21, range [41.09, 94.19]

Sequence (102 aa):
MIPEEHSGLAEAILDLGSNTEEWIQFETAKALKIAHEEAVKKLLPFGTTCLYEQCFSTLMNIKTKNRNRLNAEDCIQIALTSKSPNFEAIVSNMKQHHFSKT

Radius of gyration: 33.0 Å; chains: 1; bounding box: 59×28×108 Å